Protein AF-A0A966QYW2-F1 (afdb_monomer_lite)

Sequence (87 aa):
MPLNEQVPFLFTISVGQTLTIINARSISVLASGGACSVVNSQSQTMTIPDGTTIEINADTGNTLTQFVVTATSTAFVVMLGGSGAIT

pLDDT: mean 92.07, std 10.82, range [47.22, 98.06]

Radius of gyration: 12.2 Å; chains: 1; bounding box: 25×26×34 Å

Foldseek 3Di:
DPPQQADKDKDKAAAPKKKKFAFFQKKKKAAAPFKKWKAAPVRDIDIGGHRDMDMDGDDPPGGRGIMMMHHNGMMMMITGGGDMDMD

Structure (mmCIF, N/CA/C/O backbone):
data_AF-A0A966QYW2-F1
#
_entry.id   AF-A0A966QYW2-F1
#
loop_
_atom_site.group_PDB
_atom_site.id
_atom_site.type_symbol
_atom_site.label_atom_id
_atom_site.label_alt_id
_atom_site.label_comp_id
_atom_site.label_asym_id
_atom_site.label_entity_id
_atom_site.label_seq_id
_atom_site.pdbx_PDB_ins_code
_atom_site.Cartn_x
_atom_site.Cartn_y
_atom_site.Cartn_z
_atom_site.occupancy
_atom_site.B_iso_or_equiv
_atom_site.auth_seq_id
_atom_site.auth_comp_id
_atom_site.auth_asym_id
_atom_site.auth_atom_id
_atom_site.pdbx_PDB_model_num
ATOM 1 N N . MET A 1 1 ? 10.274 -9.543 -21.183 1.00 52.75 1 MET A N 1
ATOM 2 C CA . MET A 1 1 ? 9.977 -9.096 -19.804 1.00 52.75 1 MET A CA 1
ATOM 3 C C . MET A 1 1 ? 9.811 -10.351 -18.963 1.00 52.75 1 MET A C 1
ATOM 5 O O . MET A 1 1 ? 9.135 -11.253 -19.452 1.00 52.75 1 MET A O 1
ATOM 9 N N . PRO A 1 2 ? 10.478 -10.492 -17.808 1.00 49.88 2 PRO A N 1
ATOM 10 C CA . PRO A 1 2 ? 10.325 -11.689 -16.991 1.00 49.88 2 PRO A CA 1
ATOM 11 C C . PRO A 1 2 ? 8.883 -11.779 -16.471 1.00 49.88 2 PRO A C 1
ATOM 13 O O . PRO A 1 2 ? 8.305 -10.794 -16.018 1.00 49.88 2 PRO A O 1
ATOM 16 N N . LEU A 1 3 ? 8.309 -12.978 -16.574 1.00 47.22 3 LEU A N 1
ATOM 17 C CA . LEU A 1 3 ? 6.896 -13.322 -16.346 1.00 47.22 3 LEU A CA 1
ATOM 18 C C . LEU A 1 3 ? 6.381 -12.968 -14.931 1.00 47.22 3 LEU A C 1
ATOM 20 O O . LEU A 1 3 ? 5.180 -12.938 -14.682 1.00 47.22 3 LEU A O 1
ATOM 24 N N . ASN A 1 4 ? 7.295 -12.663 -14.011 1.00 52.25 4 ASN A N 1
ATOM 25 C CA . ASN A 1 4 ? 7.037 -12.536 -12.582 1.00 52.25 4 ASN A CA 1
ATOM 26 C C . ASN A 1 4 ? 6.723 -11.085 -12.163 1.00 52.25 4 ASN A C 1
ATOM 28 O O . ASN A 1 4 ? 6.309 -10.855 -11.034 1.00 52.25 4 ASN A O 1
ATOM 32 N N . GLU A 1 5 ? 6.894 -10.105 -13.059 1.00 57.03 5 GLU A N 1
ATOM 33 C CA . GLU A 1 5 ? 6.620 -8.680 -12.788 1.00 57.03 5 GLU A CA 1
ATOM 34 C C . GLU A 1 5 ? 5.183 -8.241 -13.138 1.00 57.03 5 GLU A C 1
ATOM 36 O O . GLU A 1 5 ? 4.841 -7.070 -12.982 1.00 57.03 5 GLU A O 1
ATOM 41 N N . GLN A 1 6 ? 4.338 -9.159 -13.622 1.00 66.44 6 GLN A N 1
ATOM 42 C CA . GLN A 1 6 ? 2.952 -8.879 -14.032 1.00 66.44 6 GLN A CA 1
ATOM 43 C C . GLN A 1 6 ? 1.890 -9.606 -13.196 1.00 66.44 6 GLN A C 1
ATOM 45 O O . GLN A 1 6 ? 0.700 -9.437 -13.455 1.00 66.44 6 GLN A O 1
ATOM 50 N N . VAL A 1 7 ? 2.283 -10.410 -12.205 1.00 81.62 7 VAL A N 1
ATOM 51 C CA . VAL A 1 7 ? 1.311 -11.089 -11.338 1.00 81.62 7 VAL A CA 1
ATOM 52 C C . VAL A 1 7 ? 0.922 -10.145 -10.197 1.00 81.62 7 VAL A C 1
ATOM 54 O O . VAL A 1 7 ? 1.815 -9.636 -9.513 1.00 81.62 7 VAL A O 1
ATOM 57 N N . PRO A 1 8 ? -0.378 -9.878 -9.985 1.00 89.94 8 PRO A N 1
ATOM 58 C CA . PRO A 1 8 ? -0.823 -9.087 -8.850 1.00 89.94 8 PRO A CA 1
ATOM 59 C C . PRO A 1 8 ? -0.668 -9.879 -7.548 1.00 89.94 8 PRO A C 1
ATOM 61 O O . PRO A 1 8 ? -1.006 -11.062 -7.481 1.00 89.94 8 PRO A O 1
ATOM 64 N N . PHE A 1 9 ? -0.206 -9.207 -6.497 1.00 92.56 9 PHE A N 1
ATOM 65 C CA . PHE A 1 9 ? -0.149 -9.745 -5.139 1.00 92.56 9 PHE A CA 1
ATOM 66 C C . PHE A 1 9 ? -1.133 -9.000 -4.247 1.00 92.56 9 PHE A C 1
ATOM 68 O O . PHE A 1 9 ? -1.186 -7.772 -4.278 1.00 92.56 9 PHE A O 1
ATOM 75 N N . LEU A 1 10 ? -1.888 -9.749 -3.443 1.00 95.69 10 LEU A N 1
ATOM 76 C CA . LEU A 1 10 ? -2.792 -9.206 -2.434 1.00 95.69 10 LEU A CA 1
ATOM 77 C C . LEU A 1 10 ? -2.168 -9.360 -1.046 1.00 95.69 10 LEU A C 1
ATOM 79 O O . LEU A 1 10 ? -1.804 -10.463 -0.639 1.00 95.69 10 LEU A O 1
ATOM 83 N N . PHE A 1 11 ? -2.133 -8.263 -0.303 1.00 97.44 11 PHE A N 1
ATOM 84 C CA . PHE A 1 11 ? -1.764 -8.214 1.103 1.00 97.44 11 PHE A CA 1
ATOM 85 C C . PHE A 1 11 ? -2.970 -7.779 1.928 1.00 97.44 11 PHE A C 1
ATOM 87 O O . PHE A 1 11 ? -3.732 -6.901 1.523 1.00 97.44 11 PHE A O 1
ATOM 94 N N . THR A 1 12 ? -3.125 -8.383 3.103 1.00 97.81 12 THR A N 1
ATOM 95 C CA . THR A 1 12 ? -4.040 -7.898 4.142 1.00 97.81 12 THR A CA 1
ATOM 96 C C . THR A 1 12 ? -3.196 -7.388 5.297 1.00 97.81 12 THR A C 1
ATOM 98 O O . THR A 1 12 ? -2.351 -8.122 5.806 1.00 97.81 12 THR A O 1
ATOM 101 N N . ILE A 1 13 ? -3.405 -6.135 5.681 1.00 95.88 13 ILE A N 1
ATOM 102 C CA . ILE A 1 13 ? -2.686 -5.452 6.757 1.00 95.88 13 ILE A CA 1
ATOM 103 C C . ILE A 1 13 ? -3.672 -5.240 7.900 1.00 95.88 13 ILE A C 1
ATOM 105 O O . ILE A 1 13 ? -4.782 -4.765 7.667 1.00 95.88 13 ILE A O 1
ATOM 109 N N . SER A 1 14 ? -3.276 -5.589 9.118 1.00 95.19 14 SER A N 1
ATOM 110 C CA . SER A 1 14 ? -4.057 -5.371 10.341 1.00 95.19 14 SER A CA 1
ATOM 111 C C . SER A 1 14 ? -3.453 -4.261 11.207 1.00 95.19 14 SER A C 1
ATOM 113 O O . SER A 1 14 ? -2.367 -3.753 10.928 1.00 95.19 14 SER A O 1
ATOM 115 N N . VAL A 1 15 ? -4.134 -3.909 12.300 1.00 93.62 15 VAL A N 1
ATOM 116 C CA . VAL A 1 15 ? -3.628 -2.965 13.306 1.00 93.62 15 VAL A CA 1
ATOM 117 C C . VAL A 1 15 ? -2.213 -3.320 13.743 1.00 93.62 15 VAL A C 1
ATOM 119 O O . VAL A 1 15 ? -1.914 -4.469 14.065 1.00 93.62 15 VAL A O 1
ATOM 122 N N . GLY A 1 16 ? -1.352 -2.303 13.779 1.00 87.00 16 GLY A N 1
ATOM 123 C CA . GLY A 1 16 ? 0.039 -2.436 14.210 1.00 87.00 16 GLY A CA 1
ATOM 124 C C . GLY A 1 16 ? 0.973 -3.045 13.164 1.00 87.00 16 GLY A C 1
ATOM 125 O O . GLY A 1 16 ? 2.177 -3.038 13.390 1.00 87.00 16 GLY A O 1
ATOM 126 N N . GLN A 1 17 ? 0.450 -3.516 12.028 1.00 94.56 17 GLN A N 1
ATOM 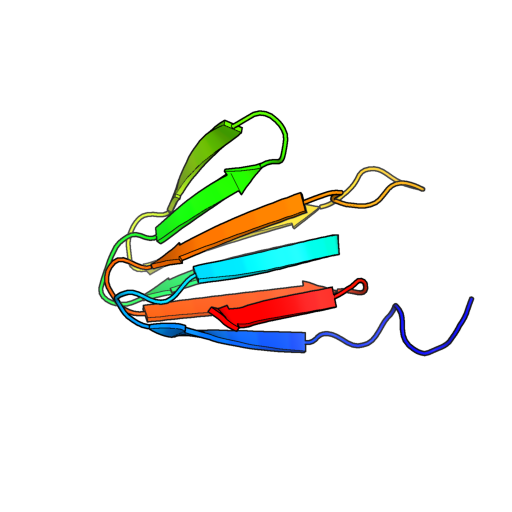127 C CA . GLN A 1 17 ? 1.262 -3.984 10.912 1.00 94.56 17 GLN A CA 1
ATOM 128 C C . GLN A 1 17 ? 1.558 -2.855 9.931 1.00 94.56 17 GLN A C 1
ATOM 130 O O . GLN A 1 17 ? 0.771 -1.922 9.738 1.00 94.56 17 GLN A O 1
ATOM 135 N N . THR A 1 18 ? 2.695 -2.983 9.264 1.00 96.00 18 THR A N 1
ATOM 136 C CA . THR A 1 18 ? 3.115 -2.088 8.193 1.00 96.00 18 THR A CA 1
ATOM 137 C C . THR A 1 18 ? 3.527 -2.901 6.978 1.00 96.00 18 THR A C 1
ATOM 139 O O . THR A 1 18 ? 4.343 -3.811 7.087 1.00 96.00 18 THR A O 1
ATOM 142 N N . LEU A 1 19 ? 2.990 -2.565 5.807 1.00 97.94 19 LEU A N 1
ATOM 143 C CA . LEU A 1 19 ? 3.438 -3.126 4.535 1.00 97.94 19 LEU A CA 1
ATOM 144 C C . LEU A 1 19 ? 4.429 -2.166 3.885 1.00 97.94 19 LEU A C 1
ATOM 146 O O . LEU A 1 19 ? 4.077 -1.035 3.556 1.00 97.94 19 LEU A O 1
ATOM 150 N N . THR A 1 20 ? 5.646 -2.638 3.643 1.00 97.75 20 THR A N 1
ATOM 151 C CA . THR A 1 20 ? 6.632 -1.931 2.823 1.00 97.75 20 THR A CA 1
ATOM 152 C C . THR A 1 20 ? 6.638 -2.524 1.423 1.00 97.75 20 THR A C 1
ATOM 154 O O . THR A 1 20 ? 6.847 -3.725 1.261 1.00 97.75 20 THR A O 1
ATOM 157 N N . ILE A 1 21 ? 6.423 -1.679 0.421 1.00 96.62 21 ILE A N 1
ATOM 158 C CA . ILE A 1 21 ? 6.365 -2.030 -0.999 1.00 96.62 21 ILE A CA 1
ATOM 159 C C . ILE A 1 21 ? 7.547 -1.374 -1.700 1.00 96.62 21 ILE A C 1
ATOM 161 O O . ILE A 1 21 ? 7.794 -0.187 -1.495 1.00 96.62 21 ILE A O 1
ATOM 165 N N . ILE A 1 22 ? 8.264 -2.129 -2.530 1.00 95.38 22 ILE A N 1
ATOM 166 C CA . ILE A 1 22 ? 9.467 -1.681 -3.236 1.00 95.38 22 ILE A CA 1
ATOM 167 C C . ILE A 1 22 ? 9.361 -2.047 -4.720 1.00 95.38 22 ILE A C 1
ATOM 169 O O . ILE A 1 22 ? 9.018 -3.177 -5.068 1.00 95.38 22 ILE A O 1
ATOM 173 N N . ASN A 1 23 ? 9.705 -1.097 -5.595 1.00 93.75 23 ASN A N 1
ATOM 174 C CA . ASN A 1 23 ? 9.762 -1.256 -7.055 1.00 93.75 23 ASN A CA 1
ATOM 175 C C . ASN A 1 23 ? 8.462 -1.785 -7.699 1.00 93.75 23 ASN A C 1
ATOM 177 O O . ASN A 1 23 ? 8.507 -2.547 -8.666 1.00 93.75 23 ASN A O 1
ATOM 181 N N . ALA A 1 24 ? 7.300 -1.387 -7.176 1.00 93.25 24 ALA A N 1
ATOM 182 C CA . ALA A 1 24 ? 6.007 -1.749 -7.760 1.00 93.25 24 ALA A CA 1
ATOM 183 C C . ALA A 1 24 ? 5.684 -0.880 -8.986 1.00 93.25 24 ALA A C 1
ATOM 185 O O . ALA A 1 24 ? 6.133 0.257 -9.093 1.00 93.25 24 ALA A O 1
ATOM 186 N N . ARG A 1 25 ? 4.874 -1.379 -9.919 1.00 92.62 25 ARG A N 1
ATOM 187 C CA . ARG A 1 25 ? 4.340 -0.578 -11.038 1.00 92.62 25 ARG A CA 1
ATOM 188 C C . ARG A 1 25 ? 3.088 0.187 -10.643 1.00 92.62 25 ARG A C 1
ATOM 190 O O . ARG A 1 25 ? 2.916 1.334 -11.045 1.00 92.62 25 ARG A O 1
ATOM 197 N N . SER A 1 26 ? 2.238 -0.454 -9.857 1.00 94.50 26 SER A N 1
ATOM 198 C CA . SER A 1 26 ? 1.042 0.150 -9.292 1.00 94.50 26 SER A CA 1
ATOM 199 C C . SER A 1 26 ? 0.711 -0.475 -7.949 1.00 94.50 26 SER A C 1
ATOM 201 O O . SER A 1 26 ? 1.086 -1.622 -7.672 1.00 94.50 26 SER A O 1
ATOM 203 N N . ILE A 1 27 ? 0.007 0.295 -7.125 1.00 96.31 27 ILE A N 1
ATOM 204 C CA . ILE A 1 27 ? -0.611 -0.180 -5.893 1.00 96.31 27 ILE A CA 1
ATOM 205 C C . ILE A 1 27 ? -2.043 0.342 -5.792 1.00 96.31 27 ILE A C 1
ATOM 207 O O . ILE A 1 27 ? -2.318 1.495 -6.118 1.00 96.31 27 ILE A O 1
ATOM 211 N N . SER A 1 28 ? -2.943 -0.496 -5.293 1.00 97.25 28 SER A N 1
ATOM 212 C CA . SER A 1 28 ? -4.295 -0.109 -4.897 1.00 97.25 28 SER A CA 1
ATOM 213 C C . SER A 1 28 ? -4.475 -0.413 -3.419 1.00 97.25 28 SER A C 1
ATOM 215 O O . SER A 1 28 ? -4.194 -1.529 -2.989 1.00 97.25 28 SER A O 1
ATOM 217 N N . VAL A 1 29 ? -4.935 0.562 -2.642 1.00 97.69 29 VAL A N 1
ATOM 218 C CA . VAL A 1 29 ? -5.111 0.438 -1.191 1.00 97.69 29 VAL A CA 1
ATOM 219 C C . VAL A 1 29 ? -6.564 0.717 -0.845 1.00 97.69 29 VAL A C 1
ATOM 221 O O . VAL A 1 29 ? -7.052 1.814 -1.103 1.00 97.69 29 VAL A O 1
ATOM 224 N N . LEU A 1 30 ? -7.239 -0.263 -0.249 1.00 97.88 30 LEU A N 1
ATOM 225 C CA . LEU A 1 30 ? -8.573 -0.132 0.334 1.00 97.88 30 LEU A CA 1
ATOM 226 C C . LEU A 1 30 ? -8.451 -0.100 1.858 1.00 97.88 30 LEU A C 1
ATOM 228 O O . LEU A 1 30 ? -7.948 -1.052 2.457 1.00 97.88 30 LEU A O 1
ATOM 232 N N . ALA A 1 31 ? -8.950 0.969 2.471 1.00 97.00 31 ALA A N 1
ATOM 233 C CA . ALA A 1 31 ? -9.080 1.089 3.919 1.00 97.00 31 ALA A CA 1
ATOM 234 C C . ALA A 1 31 ? -10.428 0.511 4.383 1.00 97.00 31 ALA A C 1
ATOM 236 O O . ALA A 1 31 ? -11.465 0.823 3.795 1.00 97.00 31 ALA A O 1
ATOM 237 N N . SER A 1 32 ? -10.418 -0.336 5.415 1.00 96.75 32 SER A N 1
ATOM 238 C CA . SER A 1 32 ? -11.611 -1.029 5.911 1.00 96.75 32 SER A CA 1
ATOM 239 C C . SER A 1 32 ? -11.653 -1.083 7.438 1.00 96.75 32 SER A C 1
ATOM 241 O O . SER A 1 32 ? -10.773 -1.644 8.095 1.00 96.75 32 SER A O 1
ATOM 243 N N . GLY A 1 33 ? -12.730 -0.556 8.014 1.00 95.06 33 GLY A N 1
ATOM 244 C CA . GLY A 1 33 ? -12.950 -0.476 9.456 1.00 95.06 33 GLY A CA 1
ATOM 245 C C . GLY A 1 33 ? -12.088 0.578 10.154 1.00 95.06 33 GLY A C 1
ATOM 246 O O . GLY A 1 33 ? -11.990 0.555 11.379 1.00 95.06 33 GLY A O 1
ATOM 247 N N . GLY A 1 34 ? -11.419 1.453 9.399 1.00 94.75 34 GLY A N 1
ATOM 248 C CA . GLY A 1 34 ? -10.526 2.491 9.908 1.00 94.75 34 GLY A CA 1
ATOM 249 C C . GLY A 1 34 ? -9.689 3.126 8.801 1.00 94.75 34 GLY A C 1
ATOM 250 O O . GLY A 1 34 ? -9.507 2.547 7.733 1.00 94.75 34 GLY A O 1
ATOM 251 N N . ALA A 1 35 ? -9.164 4.324 9.056 1.00 95.31 35 ALA A N 1
ATOM 252 C CA . ALA A 1 35 ? -8.319 5.020 8.092 1.00 95.31 35 ALA A CA 1
ATOM 253 C C . ALA A 1 35 ? -6.962 4.315 7.909 1.00 95.31 35 ALA A C 1
ATOM 255 O O . ALA A 1 35 ? -6.443 3.658 8.818 1.00 95.31 35 ALA A O 1
ATOM 256 N N . CYS A 1 36 ? -6.358 4.496 6.741 1.00 95.88 36 CYS A N 1
ATOM 257 C CA . CYS A 1 36 ? -4.997 4.045 6.455 1.00 95.88 36 CYS A CA 1
ATOM 258 C C . CYS A 1 36 ? -4.115 5.232 6.085 1.00 95.88 36 CYS A C 1
ATOM 260 O O . CYS A 1 36 ? -4.608 6.247 5.594 1.00 95.88 36 CYS A O 1
ATOM 262 N N . SER A 1 37 ? -2.812 5.109 6.296 1.00 96.62 37 SER A N 1
ATOM 263 C CA . SER A 1 37 ? -1.831 6.050 5.774 1.00 96.62 37 SER A CA 1
ATOM 264 C C . SER A 1 37 ? -0.935 5.369 4.755 1.00 96.62 37 SER A C 1
ATOM 266 O O . SER A 1 37 ? -0.589 4.193 4.875 1.00 96.62 37 SER A O 1
ATOM 268 N N . VAL A 1 38 ? -0.562 6.135 3.740 1.00 97.25 38 VAL A N 1
ATOM 269 C CA . VAL A 1 38 ? 0.412 5.750 2.729 1.00 97.25 38 VAL A CA 1
ATOM 270 C C . VAL A 1 38 ? 1.506 6.804 2.725 1.00 97.25 38 VAL A C 1
ATOM 272 O O . VAL A 1 38 ? 1.220 7.991 2.571 1.00 97.25 38 VAL A O 1
ATOM 275 N N . VAL A 1 39 ? 2.750 6.378 2.909 1.00 97.56 39 VAL A N 1
ATOM 276 C CA . VAL A 1 39 ? 3.927 7.250 2.921 1.00 97.56 39 VAL A CA 1
ATOM 277 C C . VAL A 1 39 ? 4.841 6.863 1.769 1.00 97.56 39 VAL A C 1
ATOM 279 O O . VAL A 1 39 ? 5.134 5.682 1.583 1.00 97.56 39 VAL A O 1
ATOM 282 N N . ASN A 1 40 ? 5.280 7.838 0.977 1.00 95.38 40 ASN A N 1
ATOM 283 C CA . ASN A 1 40 ? 6.235 7.599 -0.107 1.00 95.38 40 ASN A CA 1
ATOM 284 C C . ASN A 1 40 ? 7.693 7.783 0.354 1.00 95.38 40 ASN A C 1
ATOM 286 O O . ASN A 1 40 ? 7.965 8.232 1.467 1.00 95.38 40 ASN A O 1
ATOM 290 N N . SER A 1 41 ? 8.649 7.493 -0.531 1.00 93.31 41 SER A N 1
ATOM 291 C CA . SER A 1 41 ? 10.091 7.647 -0.265 1.00 93.31 41 SER A CA 1
ATOM 292 C C . SER A 1 41 ? 10.551 9.075 0.068 1.00 93.31 41 SER A C 1
ATOM 294 O O . SER A 1 41 ? 11.670 9.262 0.538 1.00 93.31 41 SER A O 1
ATOM 296 N N . GLN A 1 42 ? 9.712 10.084 -0.174 1.00 95.56 42 GLN A N 1
ATOM 297 C CA . GLN A 1 42 ? 9.968 11.492 0.143 1.00 95.56 42 GLN A CA 1
ATOM 298 C C . GLN A 1 42 ? 9.298 11.918 1.461 1.00 95.56 42 GLN A C 1
ATOM 300 O O . GLN A 1 42 ? 9.211 13.111 1.750 1.00 95.56 42 GLN A O 1
ATOM 305 N N . SER A 1 43 ? 8.807 10.960 2.254 1.00 95.38 43 SER A N 1
ATOM 306 C CA . SER A 1 43 ? 8.089 11.193 3.514 1.00 95.38 43 SER A CA 1
ATOM 307 C C . SER A 1 43 ? 6.805 12.013 3.355 1.00 95.38 43 SER A C 1
ATOM 309 O O . SER A 1 43 ? 6.344 12.647 4.304 1.00 95.38 43 SER A O 1
ATOM 311 N N . GLN A 1 44 ? 6.207 12.012 2.161 1.00 96.75 44 GLN A N 1
ATOM 312 C CA . GLN A 1 44 ? 4.889 12.598 1.952 1.00 96.75 44 GLN A CA 1
ATOM 313 C C . GLN A 1 44 ? 3.833 11.592 2.392 1.00 96.75 44 GLN A C 1
ATOM 315 O O . GLN A 1 44 ? 3.848 10.442 1.951 1.00 96.75 44 GLN A O 1
ATOM 320 N N . THR A 1 45 ? 2.911 12.047 3.235 1.00 96.19 45 THR A N 1
ATOM 321 C CA . THR A 1 45 ? 1.847 11.212 3.790 1.00 96.19 45 THR A CA 1
ATOM 322 C C . THR A 1 45 ? 0.526 11.504 3.103 1.00 96.19 45 THR A C 1
ATOM 324 O O . THR A 1 45 ? 0.114 12.658 2.984 1.00 96.19 45 THR A O 1
ATOM 327 N N . MET A 1 46 ? -0.174 10.442 2.728 1.00 96.19 46 MET A N 1
ATOM 328 C CA . MET A 1 46 ? -1.563 10.481 2.306 1.00 96.19 46 MET A CA 1
ATOM 329 C C . MET A 1 46 ? -2.421 9.680 3.279 1.00 96.19 46 MET A C 1
ATOM 331 O O . MET A 1 46 ? -2.069 8.556 3.633 1.00 96.19 46 MET A O 1
ATOM 335 N N . THR A 1 47 ? -3.552 10.248 3.689 1.00 96.62 47 THR A N 1
ATOM 336 C CA . THR A 1 47 ? -4.544 9.559 4.521 1.00 96.62 47 THR A CA 1
ATOM 337 C C . THR A 1 47 ? -5.690 9.073 3.649 1.00 96.62 47 THR A C 1
ATOM 339 O O . THR A 1 47 ? -6.256 9.842 2.875 1.00 96.62 47 THR A O 1
ATOM 342 N N . ILE A 1 48 ? -6.046 7.806 3.813 1.00 96.00 48 ILE A N 1
ATOM 343 C CA . ILE A 1 48 ? -7.129 7.118 3.121 1.00 96.00 48 ILE A CA 1
ATOM 344 C C . ILE A 1 48 ? -8.269 6.947 4.126 1.00 96.00 48 ILE A C 1
ATOM 346 O O . ILE A 1 48 ? -8.103 6.192 5.090 1.00 96.00 48 ILE A O 1
ATOM 350 N N . PRO A 1 49 ? -9.398 7.657 3.960 1.00 96.69 49 PRO A N 1
ATOM 351 C CA . PRO A 1 49 ? -10.565 7.480 4.815 1.00 96.69 49 PRO A CA 1
ATOM 352 C C . PRO A 1 49 ? -11.110 6.050 4.763 1.00 96.69 49 PRO A C 1
ATOM 354 O O . PRO A 1 49 ? -10.955 5.348 3.763 1.00 96.69 49 PRO A O 1
ATOM 357 N N . ASP A 1 50 ? -11.793 5.640 5.828 1.00 97.00 50 ASP A N 1
ATOM 358 C CA . ASP A 1 50 ? -12.463 4.340 5.866 1.00 97.00 50 ASP A CA 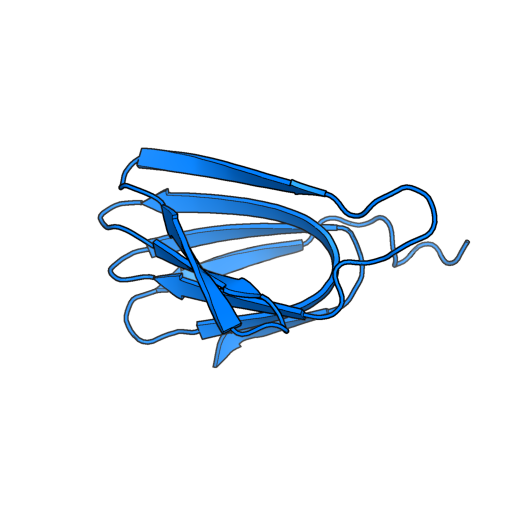1
ATOM 359 C C . ASP A 1 50 ? -13.459 4.173 4.703 1.00 97.00 50 ASP A C 1
ATOM 361 O O . ASP A 1 50 ? -14.145 5.121 4.312 1.00 97.00 50 ASP A O 1
ATOM 365 N N . GLY A 1 51 ? -13.515 2.967 4.139 1.00 96.69 51 GLY A N 1
ATOM 366 C CA . GLY A 1 51 ? -14.389 2.617 3.021 1.00 96.69 51 GLY A CA 1
ATOM 367 C C . GLY A 1 51 ? -13.962 3.199 1.673 1.00 96.69 51 GLY A C 1
ATOM 368 O O . GLY A 1 51 ? -14.722 3.107 0.710 1.00 96.69 51 GLY A O 1
ATOM 369 N N . THR A 1 52 ? -12.770 3.796 1.578 1.00 97.25 52 THR A N 1
ATOM 370 C CA . THR A 1 52 ? -12.262 4.378 0.328 1.00 97.25 52 THR A CA 1
ATOM 371 C C . THR A 1 52 ? -11.083 3.598 -0.238 1.00 97.25 52 THR A C 1
ATOM 373 O O . THR A 1 52 ? -10.336 2.926 0.478 1.00 97.25 52 THR A O 1
ATOM 376 N N . THR A 1 53 ? -10.930 3.685 -1.559 1.00 96.44 53 THR A N 1
ATOM 377 C CA . THR A 1 53 ? -9.815 3.091 -2.296 1.00 96.44 53 THR A CA 1
ATOM 378 C C . THR A 1 53 ? -9.045 4.171 -3.033 1.00 96.44 53 THR A C 1
ATOM 380 O O . THR A 1 53 ? -9.632 5.097 -3.590 1.00 96.44 53 THR A O 1
ATOM 383 N N . ILE A 1 54 ? -7.731 4.013 -3.069 1.00 96.31 54 ILE A N 1
ATOM 384 C CA . ILE A 1 54 ? -6.813 4.815 -3.876 1.00 96.31 54 ILE A CA 1
ATOM 385 C C . ILE A 1 54 ? -5.997 3.884 -4.757 1.00 96.31 54 ILE A C 1
ATOM 387 O O . ILE A 1 54 ? -5.599 2.804 -4.326 1.00 96.31 54 ILE A O 1
ATOM 391 N N . GLU A 1 55 ? -5.704 4.357 -5.962 1.00 95.69 55 GLU A N 1
ATOM 392 C CA . GLU A 1 55 ? -4.743 3.763 -6.877 1.00 95.69 55 GLU A CA 1
ATOM 393 C C . GLU A 1 55 ? -3.566 4.726 -7.104 1.00 95.69 55 GLU A C 1
ATOM 395 O O . GLU A 1 55 ? -3.760 5.924 -7.317 1.00 95.69 55 GLU A O 1
ATOM 400 N N . ILE A 1 56 ? -2.341 4.205 -7.030 1.00 95.12 56 ILE A N 1
ATOM 401 C CA . ILE A 1 56 ? -1.099 4.936 -7.293 1.00 95.12 56 ILE A CA 1
ATOM 402 C C . ILE A 1 56 ? -0.349 4.177 -8.378 1.00 95.12 56 ILE A C 1
ATOM 404 O O . ILE A 1 56 ? 0.008 3.015 -8.182 1.00 95.12 56 ILE A O 1
ATOM 408 N N . ASN A 1 57 ? -0.068 4.856 -9.489 1.00 93.94 57 ASN A N 1
ATOM 409 C CA . ASN A 1 57 ? 0.579 4.269 -10.657 1.00 93.94 57 ASN A CA 1
ATOM 410 C C . ASN A 1 57 ? 1.901 4.982 -10.928 1.00 93.94 57 ASN A C 1
ATOM 412 O O . ASN A 1 57 ? 1.986 6.205 -10.832 1.00 93.94 57 ASN A O 1
ATOM 416 N N . ALA A 1 58 ? 2.937 4.211 -11.248 1.00 92.62 58 ALA A N 1
ATOM 417 C CA . ALA A 1 58 ? 4.191 4.772 -11.719 1.00 92.62 58 ALA A CA 1
ATOM 418 C C . ALA A 1 58 ? 4.019 5.337 -13.132 1.00 92.62 58 ALA A C 1
ATOM 420 O O . ALA A 1 58 ? 3.279 4.787 -13.953 1.00 92.62 58 ALA A O 1
ATOM 421 N N . ASP A 1 59 ? 4.770 6.393 -13.434 1.00 90.50 59 ASP A N 1
ATOM 422 C CA . ASP A 1 59 ? 4.872 6.896 -14.797 1.00 90.50 59 ASP A CA 1
ATOM 423 C C . ASP A 1 59 ? 5.445 5.831 -15.741 1.00 90.50 59 ASP A C 1
ATOM 425 O O . ASP A 1 59 ? 6.188 4.928 -15.343 1.00 90.50 59 ASP A O 1
ATOM 429 N N . THR A 1 60 ? 5.123 5.956 -17.029 1.00 88.19 60 THR A N 1
ATOM 430 C CA . THR A 1 60 ? 5.561 5.004 -18.056 1.00 88.19 6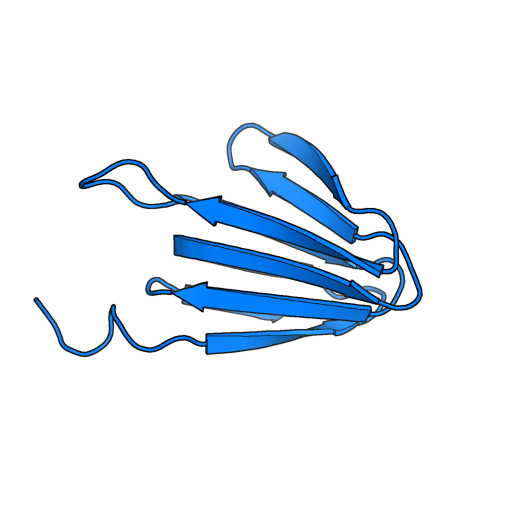0 THR A CA 1
ATOM 431 C C . THR A 1 60 ? 7.080 4.812 -18.031 1.00 88.19 60 THR A C 1
ATOM 433 O O . THR A 1 60 ? 7.840 5.762 -18.186 1.00 88.19 60 THR A O 1
ATOM 436 N N . GLY A 1 61 ? 7.517 3.558 -17.876 1.00 84.56 61 GLY A N 1
ATOM 437 C CA . GLY A 1 61 ? 8.936 3.186 -17.832 1.00 84.56 61 GLY A CA 1
ATOM 438 C C . GLY A 1 61 ? 9.584 3.267 -16.445 1.00 84.56 61 GLY A C 1
ATOM 439 O O . GLY A 1 61 ? 10.712 2.806 -16.300 1.00 84.56 61 GLY A O 1
ATOM 440 N N . ASN A 1 62 ? 8.872 3.775 -15.436 1.00 90.38 62 ASN A N 1
ATOM 441 C CA . ASN A 1 62 ? 9.340 3.886 -14.057 1.00 90.38 62 ASN A CA 1
ATOM 442 C C . ASN A 1 62 ? 8.666 2.860 -13.131 1.00 90.38 62 ASN A C 1
ATOM 444 O O . ASN A 1 62 ? 7.760 2.119 -13.521 1.00 90.38 62 ASN A O 1
ATOM 448 N N . THR A 1 63 ? 9.117 2.842 -11.877 1.00 93.44 63 THR A N 1
ATOM 449 C CA . THR A 1 63 ? 8.505 2.097 -10.773 1.00 93.44 63 THR A CA 1
ATOM 450 C C . THR A 1 63 ? 8.301 3.007 -9.570 1.00 93.44 63 THR A C 1
ATOM 452 O O . THR A 1 63 ? 9.062 3.945 -9.341 1.00 93.44 63 THR A O 1
ATOM 455 N N . LEU A 1 64 ? 7.308 2.682 -8.755 1.00 93.19 64 LEU A N 1
ATOM 456 C CA . LEU A 1 64 ? 7.139 3.186 -7.405 1.00 93.19 64 LEU A CA 1
ATOM 457 C C . LEU A 1 64 ? 8.291 2.660 -6.540 1.00 93.19 64 LEU A C 1
ATOM 459 O O . LEU A 1 64 ? 8.282 1.500 -6.127 1.00 93.19 64 LEU A O 1
ATOM 463 N N . THR A 1 65 ? 9.301 3.498 -6.295 1.00 94.56 65 THR A N 1
ATOM 464 C CA . THR A 1 65 ? 10.531 3.095 -5.592 1.00 94.56 65 THR A CA 1
ATOM 465 C C . THR A 1 65 ? 10.238 2.522 -4.212 1.00 94.56 65 THR A C 1
ATOM 467 O O . THR A 1 65 ? 10.712 1.437 -3.889 1.00 94.56 65 THR A O 1
ATOM 470 N N . GLN A 1 66 ? 9.449 3.238 -3.408 1.00 96.44 66 GLN A N 1
ATOM 471 C CA . GLN A 1 66 ? 9.019 2.762 -2.102 1.00 96.44 66 GLN A CA 1
ATOM 472 C C . GLN A 1 66 ? 7.710 3.419 -1.677 1.00 96.44 66 GLN A C 1
ATOM 474 O O . GLN A 1 66 ? 7.569 4.642 -1.763 1.00 96.44 66 GLN A O 1
ATOM 479 N N . PHE A 1 67 ? 6.801 2.598 -1.161 1.00 97.44 67 PHE A N 1
ATOM 480 C CA . PHE A 1 67 ? 5.619 3.033 -0.430 1.00 97.44 67 PHE A CA 1
ATOM 481 C C . PHE A 1 67 ? 5.459 2.207 0.839 1.00 97.44 67 PHE A C 1
ATOM 483 O O . PHE A 1 67 ? 5.701 1.001 0.846 1.00 97.44 67 PHE A O 1
ATOM 490 N N . VAL A 1 68 ? 5.040 2.868 1.908 1.00 97.50 68 VAL A N 1
ATOM 491 C CA . VAL A 1 68 ? 4.777 2.258 3.206 1.00 97.50 68 VAL A CA 1
ATOM 492 C C . VAL A 1 68 ? 3.307 2.465 3.527 1.00 97.50 68 VAL A C 1
ATOM 494 O O . VAL A 1 68 ? 2.837 3.602 3.534 1.00 97.50 68 VAL A O 1
ATOM 497 N N . VAL A 1 69 ? 2.580 1.376 3.761 1.00 97.50 69 VAL A N 1
ATOM 498 C CA . VAL A 1 69 ? 1.155 1.398 4.101 1.00 97.50 69 VAL A CA 1
ATOM 499 C C . VAL A 1 69 ? 0.982 0.968 5.550 1.00 97.50 69 VAL A C 1
ATOM 501 O O . VAL A 1 69 ? 1.419 -0.118 5.934 1.00 97.50 69 VAL A O 1
ATOM 504 N N . THR A 1 70 ? 0.300 1.794 6.337 1.00 96.94 70 THR A N 1
ATOM 505 C CA . THR A 1 70 ? -0.035 1.503 7.734 1.00 96.94 70 THR A CA 1
ATOM 506 C C . THR A 1 70 ? -1.542 1.624 7.927 1.00 96.94 70 THR A C 1
ATOM 508 O O . THR A 1 70 ? -2.157 2.612 7.522 1.00 96.94 70 THR A O 1
ATOM 511 N N . ALA A 1 71 ? -2.151 0.616 8.550 1.00 93.81 71 ALA A N 1
ATOM 512 C CA . ALA A 1 71 ? -3.584 0.585 8.816 1.00 93.81 71 ALA A CA 1
ATOM 513 C C . ALA A 1 71 ? -3.872 0.863 10.296 1.00 93.81 71 ALA A C 1
ATOM 515 O O . ALA A 1 71 ? -3.220 0.312 11.183 1.00 93.81 71 ALA A O 1
ATOM 516 N N . THR A 1 72 ? -4.890 1.682 10.573 1.00 91.75 72 THR A N 1
ATOM 517 C CA . THR A 1 72 ? -5.431 1.842 11.939 1.00 91.75 72 THR A CA 1
ATOM 518 C C . THR A 1 72 ? -6.490 0.794 12.290 1.00 91.75 72 THR A C 1
ATOM 520 O O . THR A 1 72 ? -6.932 0.730 13.432 1.00 91.75 72 THR A O 1
ATOM 523 N N . SER A 1 73 ? -6.882 -0.030 11.313 1.00 95.00 73 SER A N 1
ATOM 524 C CA . SER A 1 73 ? -7.771 -1.187 11.452 1.00 95.00 73 SER A CA 1
ATOM 525 C C . SER A 1 73 ? -7.346 -2.264 10.451 1.00 95.00 73 SER A C 1
ATOM 527 O O . SER A 1 73 ? -6.308 -2.888 10.658 1.00 95.00 73 SER A O 1
ATOM 529 N N . THR A 1 74 ? -8.072 -2.447 9.345 1.00 96.44 74 THR A N 1
ATOM 530 C CA . THR A 1 74 ? -7.707 -3.371 8.264 1.00 96.44 74 THR A CA 1
ATOM 531 C C . THR A 1 74 ? -7.466 -2.606 6.964 1.00 96.44 74 THR A C 1
ATOM 533 O O . THR A 1 74 ? -8.187 -1.661 6.648 1.00 96.44 74 THR A O 1
ATOM 536 N N . ALA A 1 75 ? -6.476 -3.029 6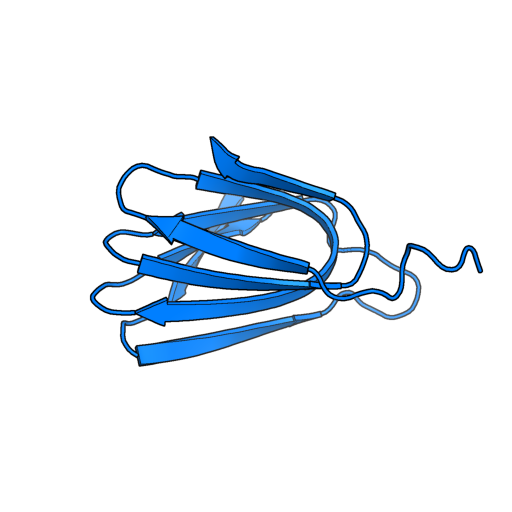.181 1.00 97.38 75 ALA A N 1
ATOM 537 C CA . ALA A 1 75 ? -6.283 -2.571 4.811 1.00 97.38 75 ALA A CA 1
ATOM 538 C C . ALA A 1 75 ? -6.056 -3.745 3.864 1.00 97.38 75 ALA A C 1
ATOM 540 O O . ALA A 1 75 ? -5.369 -4.709 4.208 1.00 97.38 75 ALA A O 1
ATOM 541 N N . PHE A 1 76 ? -6.574 -3.626 2.648 1.00 98.06 76 PHE A N 1
ATOM 542 C CA . PHE A 1 76 ? -6.275 -4.542 1.555 1.00 98.06 76 PHE A CA 1
AT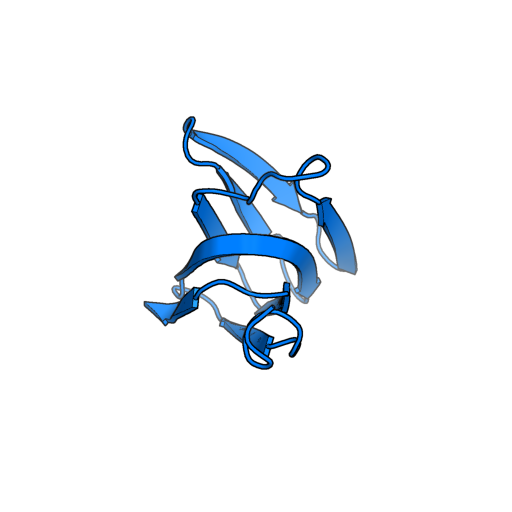OM 543 C C . PHE A 1 76 ? -5.422 -3.809 0.534 1.00 98.06 76 PHE A C 1
ATOM 545 O O . PHE A 1 76 ? -5.812 -2.745 0.052 1.00 98.06 76 PHE A O 1
ATOM 552 N N . VAL A 1 77 ? -4.258 -4.368 0.218 1.00 97.75 77 VAL A N 1
ATOM 553 C CA . VAL A 1 77 ? -3.330 -3.770 -0.739 1.00 97.75 77 VAL A CA 1
ATOM 554 C C . VAL A 1 77 ? -3.081 -4.736 -1.876 1.00 97.75 77 VAL A C 1
ATOM 556 O O . VAL A 1 77 ? -2.586 -5.840 -1.660 1.00 97.75 77 VAL A O 1
ATOM 559 N N . VAL A 1 78 ? -3.408 -4.309 -3.088 1.00 96.94 78 VAL A N 1
ATOM 560 C CA . VAL A 1 78 ? -3.020 -5.005 -4.312 1.00 96.94 78 VAL A CA 1
ATOM 561 C C . VAL A 1 78 ? -1.805 -4.295 -4.879 1.00 96.94 78 VAL A C 1
ATOM 563 O O . VAL A 1 78 ? -1.830 -3.079 -5.040 1.00 96.94 78 VAL A O 1
ATOM 566 N N . MET A 1 79 ? -0.747 -5.036 -5.189 1.00 94.56 79 MET A N 1
ATOM 567 C CA . MET A 1 79 ? 0.429 -4.502 -5.875 1.00 94.56 79 MET A CA 1
ATOM 568 C C . MET A 1 79 ? 0.714 -5.269 -7.159 1.00 94.56 79 MET A C 1
ATOM 570 O O . MET A 1 79 ? 0.502 -6.481 -7.226 1.00 94.56 79 MET A O 1
ATOM 574 N N . LEU A 1 80 ? 1.229 -4.564 -8.164 1.00 92.69 80 LEU A N 1
ATOM 575 C CA . LEU A 1 80 ? 1.660 -5.143 -9.433 1.00 92.69 80 LEU A CA 1
ATOM 576 C C . LEU A 1 80 ? 3.179 -5.023 -9.591 1.00 92.69 80 LEU A C 1
ATOM 578 O O . LEU A 1 80 ? 3.705 -3.913 -9.686 1.00 92.69 80 LEU A O 1
ATOM 582 N N . GLY A 1 81 ? 3.870 -6.164 -9.676 1.00 89.81 81 GLY A N 1
ATOM 583 C CA . GLY A 1 81 ? 5.334 -6.222 -9.763 1.00 89.81 81 GLY A CA 1
ATOM 584 C C . GLY A 1 81 ? 6.039 -5.741 -8.487 1.00 89.81 81 GLY A C 1
ATOM 585 O O . GLY A 1 81 ? 5.393 -5.275 -7.556 1.00 89.81 81 GLY A O 1
ATOM 586 N N . GLY A 1 82 ? 7.368 -5.845 -8.437 1.00 90.62 82 GLY A N 1
ATOM 587 C CA . GLY A 1 82 ? 8.151 -5.462 -7.254 1.00 90.62 82 GLY A CA 1
ATOM 588 C C . GLY A 1 82 ? 8.059 -6.471 -6.104 1.00 90.62 82 GLY A C 1
ATOM 589 O O . GLY A 1 82 ? 7.814 -7.658 -6.322 1.00 90.62 82 GLY A O 1
ATOM 590 N N . SER A 1 83 ? 8.281 -6.007 -4.874 1.00 92.44 83 SER A N 1
ATOM 591 C CA . SER A 1 83 ? 8.176 -6.821 -3.656 1.00 92.44 83 SER A CA 1
ATOM 592 C C . SER A 1 83 ? 7.441 -6.095 -2.530 1.00 92.44 83 SER A C 1
ATOM 594 O O . SER A 1 83 ? 7.516 -4.874 -2.407 1.00 92.44 83 SER A O 1
ATOM 596 N N . GLY A 1 84 ? 6.716 -6.863 -1.715 1.00 95.00 84 GLY A N 1
ATOM 597 C CA . GLY A 1 84 ? 5.988 -6.380 -0.545 1.00 95.00 84 GLY A CA 1
ATOM 598 C C . GLY A 1 84 ? 6.325 -7.222 0.683 1.00 95.00 84 GLY A C 1
ATOM 599 O O . GLY A 1 84 ? 6.380 -8.448 0.588 1.00 95.00 84 GLY A O 1
ATOM 600 N N . ALA A 1 85 ? 6.560 -6.576 1.823 1.00 96.31 85 ALA A N 1
ATOM 601 C CA . ALA A 1 85 ? 6.841 -7.240 3.094 1.00 96.31 85 ALA A CA 1
ATOM 602 C C . ALA A 1 85 ? 6.048 -6.594 4.234 1.00 96.31 85 ALA A C 1
ATOM 604 O O . ALA A 1 85 ? 6.078 -5.374 4.396 1.00 96.31 85 ALA A O 1
ATOM 605 N N . ILE A 1 86 ? 5.348 -7.424 5.010 1.00 97.06 86 ILE A N 1
ATOM 606 C CA . ILE A 1 86 ? 4.637 -7.001 6.219 1.00 97.06 86 ILE A CA 1
ATOM 607 C C . ILE A 1 86 ? 5.577 -7.157 7.416 1.00 97.06 86 ILE A C 1
ATOM 609 O O . ILE A 1 86 ? 6.197 -8.211 7.575 1.00 97.06 86 ILE A O 1
ATOM 613 N N . THR A 1 87 ? 5.648 -6.127 8.253 1.00 94.44 87 THR A N 1
ATOM 614 C CA . THR A 1 87 ? 6.303 -6.135 9.570 1.00 94.44 87 THR A CA 1
ATOM 615 C C . THR A 1 87 ? 5.313 -5.779 10.658 1.00 94.44 87 THR A C 1
ATOM 617 O O . THR A 1 87 ? 4.488 -4.870 10.394 1.00 94.44 87 THR A O 1
#

Secon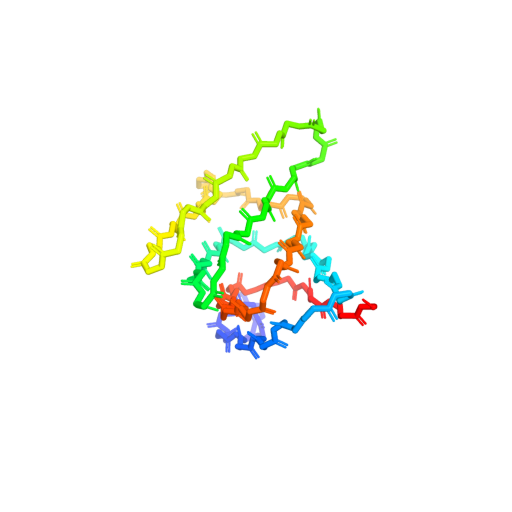dary structure (DSSP, 8-state):
--GGGS-EEEEEE-TT-EEEEEEESEEEEEEESS-EEEEETT--EEEE-TT-EEEEEPPTT--EEEEEEEESSEEEEEEESSEEEE-